Protein AF-A0A2E5QHU8-F1 (afdb_monomer_lite)

pLDDT: mean 79.71, std 12.28, range [51.94, 97.75]

Structure (mmCIF, N/CA/C/O backbone):
data_AF-A0A2E5QHU8-F1
#
_entry.id   AF-A0A2E5QHU8-F1
#
loop_
_atom_site.group_PDB
_atom_site.id
_atom_site.type_symbol
_atom_site.label_atom_id
_atom_site.label_alt_id
_atom_site.label_comp_id
_atom_site.label_asym_id
_atom_site.label_entity_id
_atom_site.label_seq_id
_atom_site.pdbx_PDB_ins_code
_atom_site.Cartn_x
_atom_site.Cartn_y
_atom_site.Cartn_z
_atom_site.occupancy
_atom_site.B_iso_or_equiv
_atom_site.auth_seq_id
_atom_site.auth_comp_id
_atom_site.auth_asym_id
_atom_site.auth_atom_id
_atom_site.pdbx_PDB_model_num
ATOM 1 N N . MET A 1 1 ? 33.225 17.225 -40.268 1.00 52.66 1 MET A N 1
ATOM 2 C CA . MET A 1 1 ? 31.868 17.699 -39.898 1.00 52.66 1 MET A CA 1
ATOM 3 C C . MET A 1 1 ? 30.736 16.755 -40.357 1.00 52.66 1 MET A C 1
ATOM 5 O O . MET A 1 1 ? 29.593 16.997 -40.010 1.00 52.66 1 MET A O 1
ATOM 9 N N . SER A 1 2 ? 31.007 15.641 -41.056 1.00 59.50 2 SER A N 1
ATOM 10 C CA . SER A 1 2 ? 29.988 14.727 -41.624 1.00 59.50 2 SER A CA 1
ATOM 11 C C . SER A 1 2 ? 29.555 13.552 -40.724 1.00 59.50 2 SER A C 1
ATOM 13 O O . SER A 1 2 ? 28.699 12.760 -41.113 1.00 59.50 2 SER A O 1
ATOM 15 N N . ASN A 1 3 ? 30.112 13.422 -39.516 1.00 70.31 3 ASN A N 1
ATOM 16 C CA . ASN A 1 3 ? 29.896 12.236 -38.676 1.00 70.31 3 ASN A CA 1
ATOM 17 C C . ASN A 1 3 ? 28.552 12.242 -37.919 1.00 70.31 3 ASN A C 1
ATOM 19 O O . ASN A 1 3 ? 28.031 11.172 -37.631 1.00 70.31 3 ASN A O 1
ATOM 23 N N . LEU A 1 4 ? 27.951 13.408 -37.645 1.00 77.69 4 LEU A N 1
ATOM 24 C CA . LEU A 1 4 ? 26.669 13.515 -36.922 1.00 77.69 4 LEU A CA 1
ATOM 25 C C . LEU A 1 4 ? 25.473 13.050 -37.759 1.00 77.69 4 LEU A C 1
ATOM 27 O O . LEU A 1 4 ? 24.657 12.261 -37.290 1.00 77.69 4 LEU A O 1
ATOM 31 N N . TRP A 1 5 ? 25.406 13.493 -39.017 1.00 77.38 5 TRP A N 1
ATOM 32 C CA . TRP A 1 5 ? 24.324 13.116 -39.929 1.00 77.38 5 TRP A CA 1
ATOM 33 C C . TRP A 1 5 ? 24.307 11.611 -40.184 1.00 77.38 5 TRP A C 1
ATOM 35 O O . TRP A 1 5 ? 23.252 10.992 -40.134 1.00 77.38 5 TRP A O 1
ATOM 45 N N . LYS A 1 6 ? 25.487 11.005 -40.354 1.00 75.44 6 LYS A N 1
ATOM 46 C CA . LYS A 1 6 ? 25.618 9.558 -40.520 1.00 75.44 6 LYS A CA 1
ATOM 47 C C . LYS A 1 6 ? 25.171 8.799 -39.265 1.00 75.44 6 LYS A C 1
ATOM 49 O O . LYS A 1 6 ? 24.523 7.774 -39.395 1.00 75.44 6 LYS A O 1
ATOM 54 N N . ILE A 1 7 ? 25.451 9.289 -38.057 1.00 69.75 7 ILE A N 1
ATOM 55 C CA . ILE A 1 7 ? 24.996 8.639 -36.813 1.00 69.75 7 ILE A CA 1
ATOM 56 C C . ILE A 1 7 ? 23.468 8.705 -36.657 1.00 69.75 7 ILE A C 1
ATOM 58 O O . ILE A 1 7 ? 22.875 7.731 -36.205 1.00 69.75 7 ILE A O 1
ATOM 62 N N . LEU A 1 8 ? 22.835 9.814 -37.055 1.00 72.75 8 LEU A N 1
ATOM 63 C CA . LEU A 1 8 ? 21.380 9.983 -36.958 1.00 72.75 8 LEU A CA 1
ATOM 64 C C . LEU A 1 8 ? 20.605 9.169 -38.001 1.00 72.75 8 LEU A C 1
ATOM 66 O O . LEU A 1 8 ? 19.499 8.725 -37.714 1.00 72.75 8 LEU A O 1
ATOM 70 N N . THR A 1 9 ? 21.165 8.970 -39.197 1.00 76.81 9 THR A N 1
ATOM 71 C CA . THR A 1 9 ? 20.459 8.294 -40.299 1.00 76.81 9 THR A CA 1
ATOM 72 C C . THR A 1 9 ? 20.900 6.858 -40.552 1.00 76.81 9 THR A C 1
ATOM 74 O O . THR A 1 9 ? 20.237 6.150 -41.308 1.00 76.81 9 THR A O 1
ATOM 77 N N . THR A 1 10 ? 21.995 6.391 -39.944 1.00 67.62 10 THR A N 1
ATOM 78 C CA . THR A 1 10 ? 22.437 5.000 -40.118 1.00 67.62 10 THR A CA 1
ATOM 79 C C . THR A 1 10 ? 21.743 4.091 -39.109 1.00 67.62 10 THR A C 1
ATOM 81 O O . THR A 1 10 ? 21.932 4.202 -37.898 1.00 67.62 10 THR A O 1
ATOM 84 N N . HIS A 1 11 ? 20.974 3.143 -39.635 1.00 61.59 11 HIS A N 1
ATOM 85 C CA . HIS A 1 11 ? 20.275 2.108 -38.886 1.00 61.59 11 HIS A CA 1
ATOM 86 C C . HIS A 1 11 ? 21.258 1.011 -38.446 1.00 61.59 11 HIS A C 1
ATOM 88 O O . HIS A 1 11 ? 21.853 0.330 -39.284 1.00 61.59 11 HIS A O 1
ATOM 94 N N . LYS A 1 12 ? 21.449 0.826 -37.135 1.00 63.41 12 LYS A N 1
ATOM 95 C CA . LYS A 1 12 ? 22.122 -0.364 -36.594 1.00 63.41 12 LYS A CA 1
ATOM 96 C C . LYS A 1 12 ? 21.040 -1.422 -36.364 1.00 63.41 12 LYS A C 1
ATOM 98 O O . LYS A 1 12 ? 19.941 -1.090 -35.945 1.00 63.41 12 LYS A O 1
ATOM 103 N N . GLY A 1 13 ? 21.299 -2.672 -36.744 1.00 59.94 13 GLY A N 1
ATOM 104 C CA . GLY A 1 13 ? 20.299 -3.752 -36.844 1.00 59.94 13 GLY A CA 1
ATOM 105 C C . GLY A 1 13 ? 19.691 -4.253 -35.524 1.00 59.94 13 GLY A C 1
ATOM 106 O O . GLY A 1 13 ? 19.318 -5.415 -35.446 1.00 59.94 13 GLY A O 1
ATOM 107 N N . ASN A 1 14 ? 19.615 -3.414 -34.494 1.00 65.06 14 ASN A N 1
ATOM 108 C CA . ASN A 1 14 ? 19.110 -3.703 -33.153 1.00 65.06 14 ASN A CA 1
ATOM 109 C C . ASN A 1 14 ? 17.777 -2.986 -32.826 1.00 65.06 14 ASN A C 1
ATOM 111 O O . ASN A 1 14 ? 17.377 -2.967 -31.667 1.00 65.06 14 ASN A O 1
ATOM 115 N N . GLY A 1 15 ? 17.071 -2.426 -33.821 1.00 66.94 15 GLY A N 1
ATOM 116 C CA . GLY A 1 15 ? 15.745 -1.797 -33.674 1.00 66.94 15 GLY A CA 1
ATOM 117 C C . GLY A 1 15 ? 15.594 -0.502 -34.488 1.00 66.94 15 GLY A C 1
ATOM 118 O O . GLY A 1 15 ? 16.564 -0.011 -35.053 1.00 66.94 15 GLY A O 1
ATOM 119 N N . TRP A 1 16 ? 14.381 0.073 -34.545 1.00 64.94 16 TRP A N 1
ATOM 120 C CA . TRP A 1 16 ? 14.084 1.293 -35.331 1.00 64.94 16 TRP A CA 1
ATOM 121 C C . TRP A 1 16 ? 14.736 2.574 -34.755 1.00 64.94 16 TRP A C 1
ATOM 123 O O . TRP A 1 16 ? 14.921 3.551 -35.474 1.00 64.94 16 TRP A O 1
ATOM 133 N N . TRP A 1 17 ? 15.145 2.557 -33.478 1.00 73.31 17 TRP A N 1
ATOM 134 C CA . TRP A 1 17 ? 15.855 3.643 -32.787 1.00 73.31 17 TRP A CA 1
ATOM 135 C C . TRP A 1 17 ? 16.978 3.074 -31.905 1.00 73.31 17 TRP A C 1
ATOM 137 O O . TRP A 1 17 ? 16.780 2.071 -31.223 1.00 73.31 17 TRP A O 1
ATOM 147 N N . ASN A 1 18 ? 18.136 3.744 -31.851 1.00 70.50 18 ASN A N 1
ATOM 148 C CA . ASN A 1 18 ? 19.230 3.406 -30.928 1.00 70.50 18 ASN A CA 1
ATOM 149 C C . ASN A 1 18 ? 18.975 4.025 -29.539 1.00 70.50 18 ASN A C 1
ATOM 151 O O . ASN A 1 18 ? 19.610 5.016 -29.176 1.00 70.50 18 ASN A O 1
ATOM 155 N N . LEU A 1 19 ? 18.015 3.486 -28.782 1.00 73.81 19 LEU A N 1
ATOM 156 C CA . LEU A 1 19 ? 17.779 3.918 -27.401 1.00 73.81 19 LEU A CA 1
ATOM 157 C C . LEU A 1 19 ? 18.847 3.336 -26.460 1.00 73.81 19 LEU A C 1
ATOM 159 O O . LEU A 1 19 ? 19.314 2.219 -26.691 1.00 73.81 19 LEU A O 1
ATOM 163 N N . PRO A 1 20 ? 19.238 4.054 -25.391 1.00 70.38 20 PRO A N 1
ATOM 164 C CA . PRO A 1 20 ? 20.042 3.452 -24.337 1.00 70.38 20 PRO A CA 1
ATOM 165 C C . PRO A 1 20 ? 19.274 2.274 -23.726 1.00 70.38 20 PRO A C 1
ATOM 167 O O . PRO A 1 20 ? 18.083 2.398 -23.432 1.00 70.38 20 PRO A O 1
ATOM 170 N N . GLU A 1 21 ? 19.949 1.140 -23.526 1.00 71.69 21 GLU A N 1
ATOM 171 C CA . GLU A 1 21 ? 19.350 0.009 -22.821 1.00 71.69 21 GLU A CA 1
ATOM 172 C C . GLU A 1 21 ? 19.010 0.447 -21.399 1.00 71.69 21 GLU A C 1
ATOM 174 O O . GLU A 1 21 ? 19.873 0.852 -20.616 1.00 71.69 21 GLU A O 1
ATOM 179 N N . THR A 1 22 ? 17.723 0.408 -21.078 1.00 73.38 22 THR A N 1
ATOM 180 C CA . THR A 1 22 ? 17.258 0.662 -19.721 1.00 73.38 22 THR A CA 1
ATOM 181 C C . THR A 1 22 ? 17.036 -0.684 -19.046 1.00 73.38 22 THR A C 1
ATOM 183 O O . THR A 1 22 ? 16.750 -1.674 -19.716 1.00 73.38 22 THR A O 1
ATOM 186 N N . PRO A 1 23 ? 17.084 -0.768 -17.709 1.00 68.06 23 PRO A N 1
ATOM 187 C CA . PRO A 1 23 ? 16.719 -1.999 -17.011 1.00 68.06 23 PRO A CA 1
ATOM 188 C C . PRO A 1 23 ? 15.325 -2.524 -17.400 1.00 68.06 23 PRO A C 1
ATOM 190 O O . PRO A 1 23 ? 15.066 -3.709 -17.240 1.00 68.06 23 PRO A O 1
ATOM 193 N N . GLN A 1 24 ? 14.459 -1.644 -17.918 1.00 65.69 24 GLN A N 1
ATOM 194 C CA . GLN A 1 24 ? 13.101 -1.922 -18.389 1.00 65.69 24 GLN A CA 1
ATOM 195 C C . GLN A 1 24 ? 13.043 -2.547 -19.794 1.00 65.69 24 GLN A C 1
ATOM 197 O O . GLN A 1 24 ? 12.021 -3.118 -20.146 1.00 65.69 24 GLN A O 1
ATOM 202 N N . SER A 1 25 ? 14.105 -2.441 -20.605 1.00 67.19 25 SER A N 1
ATOM 203 C CA . SER A 1 25 ? 14.180 -3.066 -21.936 1.00 67.19 25 SER A CA 1
ATOM 204 C C . SER A 1 25 ? 14.757 -4.482 -21.905 1.00 67.19 25 SER A C 1
ATOM 206 O O . SER A 1 25 ? 14.891 -5.114 -22.950 1.00 67.19 25 SER A O 1
ATOM 208 N N . ASN A 1 26 ? 15.144 -4.974 -20.725 1.00 66.94 26 ASN A N 1
ATOM 209 C CA . ASN A 1 26 ? 15.586 -6.350 -20.562 1.00 66.94 26 ASN A CA 1
ATOM 210 C C . ASN A 1 26 ? 14.376 -7.291 -20.727 1.00 66.94 26 ASN A C 1
ATOM 212 O O . ASN A 1 26 ? 13.245 -6.917 -20.437 1.00 66.94 26 ASN A O 1
ATOM 216 N N . THR A 1 27 ? 14.603 -8.513 -21.195 1.00 65.25 27 THR A N 1
ATOM 217 C CA . THR A 1 27 ? 13.571 -9.558 -21.198 1.00 65.25 27 THR A CA 1
ATOM 218 C C . THR A 1 27 ? 13.280 -10.084 -19.797 1.00 65.25 27 THR A C 1
ATOM 220 O O . THR A 1 27 ? 12.296 -10.785 -19.646 1.00 65.25 27 THR A O 1
ATOM 223 N N . ASN A 1 28 ? 14.111 -9.765 -18.794 1.00 62.62 28 ASN A N 1
ATOM 224 C CA . ASN A 1 28 ? 13.889 -10.090 -17.382 1.00 62.62 28 ASN A CA 1
ATOM 225 C C . ASN A 1 28 ? 14.407 -8.968 -16.438 1.00 62.62 28 ASN A C 1
ATOM 227 O O . ASN A 1 28 ? 15.463 -9.134 -15.805 1.00 62.62 28 ASN A O 1
ATOM 231 N N . PRO A 1 29 ? 13.791 -7.763 -16.404 1.00 65.06 29 PRO A N 1
ATOM 232 C CA . PRO A 1 29 ? 14.088 -6.714 -15.440 1.00 65.06 29 PRO A CA 1
ATOM 233 C C . PRO A 1 29 ? 14.230 -7.200 -13.990 1.00 65.06 29 PRO A C 1
ATOM 235 O O . PRO A 1 29 ? 13.440 -7.939 -13.406 1.00 65.06 29 PRO A O 1
ATOM 238 N N . LYS A 1 30 ? 15.242 -6.668 -13.311 1.00 61.19 30 LYS A N 1
ATOM 239 C CA . LYS A 1 30 ? 15.420 -6.871 -11.873 1.00 61.19 30 LYS A CA 1
ATOM 240 C C . LYS A 1 30 ? 14.309 -6.112 -11.124 1.00 61.19 30 LYS A C 1
ATOM 242 O O . LYS A 1 30 ? 14.374 -4.887 -11.072 1.00 61.19 30 LYS A O 1
ATOM 247 N N . ASN A 1 31 ? 13.349 -6.845 -10.532 1.00 62.97 31 ASN A N 1
ATOM 248 C CA . ASN A 1 31 ? 12.223 -6.419 -9.656 1.00 62.97 31 ASN A CA 1
ATOM 249 C C . ASN A 1 31 ? 10.782 -6.553 -10.208 1.00 62.97 31 ASN A C 1
ATOM 251 O O . ASN A 1 31 ? 9.853 -6.092 -9.551 1.00 62.97 31 ASN A O 1
ATOM 255 N N . GLU A 1 32 ? 10.546 -7.239 -11.323 1.00 64.06 32 GLU A N 1
ATOM 256 C CA . GLU A 1 32 ? 9.175 -7.549 -11.809 1.00 64.06 32 GLU A CA 1
ATOM 257 C C . GLU A 1 32 ? 8.536 -8.778 -11.139 1.00 64.06 32 GLU A C 1
ATOM 259 O O . GLU A 1 32 ? 7.371 -9.101 -11.367 1.00 64.06 32 GLU A O 1
ATOM 264 N N . GLY A 1 33 ? 9.270 -9.431 -10.236 1.00 66.12 33 GLY A N 1
ATOM 265 C CA . GLY A 1 33 ? 8.766 -10.578 -9.497 1.00 66.12 33 GLY A CA 1
ATOM 266 C C . GLY A 1 33 ? 7.520 -10.244 -8.652 1.00 66.12 33 GLY A C 1
ATOM 267 O O . GLY A 1 33 ? 7.438 -9.176 -8.030 1.00 66.12 33 GLY A O 1
ATOM 268 N N . PRO A 1 34 ? 6.574 -11.189 -8.526 1.00 65.81 34 PRO A N 1
ATOM 269 C CA . PRO A 1 34 ? 5.252 -10.964 -7.946 1.00 65.81 34 PRO A CA 1
ATOM 270 C C . PRO A 1 34 ? 5.277 -10.536 -6.480 1.00 65.81 34 PRO A C 1
ATOM 272 O O . PRO A 1 34 ? 4.359 -9.858 -6.030 1.00 65.81 34 PRO A O 1
ATOM 275 N N . ILE A 1 35 ? 6.317 -10.855 -5.691 1.00 71.12 35 ILE A N 1
ATOM 276 C CA . ILE A 1 35 ? 6.362 -10.545 -4.245 1.00 71.12 35 ILE A CA 1
ATOM 277 C C . ILE A 1 35 ? 7.783 -10.175 -3.777 1.00 71.12 35 ILE A C 1
ATOM 279 O O . ILE A 1 35 ? 8.740 -10.872 -4.093 1.00 71.12 35 ILE A O 1
ATOM 283 N N . SER A 1 36 ? 7.914 -9.066 -3.033 1.00 64.19 36 SER A N 1
ATOM 284 C CA . SER A 1 36 ? 9.194 -8.560 -2.489 1.00 64.19 36 SER A CA 1
ATOM 285 C C . SER A 1 36 ? 9.636 -9.333 -1.235 1.00 64.19 36 SER A C 1
ATOM 287 O O . SER A 1 36 ? 10.818 -9.458 -0.924 1.00 64.19 36 SER A O 1
ATOM 289 N N . ILE A 1 37 ? 8.670 -9.909 -0.519 1.00 72.00 37 ILE A N 1
ATOM 290 C CA . ILE A 1 37 ? 8.880 -10.590 0.755 1.00 72.00 37 ILE A CA 1
ATOM 291 C C . ILE A 1 37 ? 9.371 -12.027 0.513 1.00 72.00 37 ILE A C 1
ATOM 293 O O . ILE A 1 37 ? 8.666 -12.836 -0.090 1.00 72.00 37 ILE A O 1
ATOM 297 N N . SER A 1 38 ? 10.557 -12.358 1.036 1.00 73.81 38 SER A N 1
ATOM 298 C CA . SER A 1 38 ? 11.253 -13.637 0.795 1.00 73.81 38 SER A CA 1
ATOM 299 C C . SER A 1 38 ? 10.427 -14.883 1.165 1.00 73.81 38 SER A C 1
ATOM 301 O O . SER A 1 38 ? 10.390 -15.853 0.407 1.00 73.81 38 SER A O 1
ATOM 303 N N . TRP A 1 39 ? 9.686 -14.856 2.281 1.00 74.75 39 TRP A N 1
ATOM 304 C CA . TRP A 1 39 ? 8.870 -16.005 2.703 1.00 74.75 39 TRP A CA 1
ATOM 305 C C . TRP A 1 39 ? 7.636 -16.221 1.811 1.00 74.75 39 TRP A C 1
ATOM 307 O O . TRP A 1 39 ? 7.305 -17.358 1.478 1.00 74.75 39 TRP A O 1
ATOM 317 N N . LEU A 1 40 ? 7.004 -15.138 1.351 1.00 74.00 40 LEU A N 1
ATOM 318 C CA . LEU A 1 40 ? 5.903 -15.184 0.387 1.00 74.00 40 LEU A CA 1
ATOM 319 C C . LEU A 1 40 ? 6.391 -15.624 -0.995 1.00 74.00 40 LEU A C 1
ATOM 321 O O . LEU A 1 40 ? 5.704 -16.389 -1.661 1.00 74.00 40 LEU A O 1
ATOM 325 N N . LYS A 1 41 ? 7.594 -15.205 -1.408 1.00 73.94 41 LYS A N 1
ATOM 326 C CA . LYS A 1 41 ? 8.224 -15.675 -2.650 1.00 73.94 41 LYS A CA 1
ATOM 327 C C . LYS A 1 41 ? 8.423 -17.195 -2.629 1.00 73.94 41 LYS A C 1
ATOM 329 O O . LYS A 1 41 ? 8.154 -17.863 -3.620 1.00 73.94 41 LYS A O 1
ATOM 334 N N . LYS A 1 42 ? 8.817 -17.755 -1.481 1.00 76.56 42 LYS A N 1
ATOM 335 C CA . LYS A 1 42 ? 8.952 -19.208 -1.292 1.00 76.56 42 LYS A CA 1
ATOM 336 C C . LYS A 1 42 ? 7.604 -19.937 -1.383 1.00 76.56 42 LYS A C 1
ATOM 338 O O . LYS A 1 42 ? 7.534 -20.977 -2.027 1.00 76.56 42 LYS A O 1
ATOM 343 N N . LEU A 1 43 ? 6.545 -19.376 -0.793 1.00 75.75 43 LEU A N 1
ATOM 344 C CA . LEU A 1 43 ? 5.175 -19.894 -0.915 1.00 75.75 43 LEU A CA 1
ATOM 345 C C . LEU A 1 43 ? 4.682 -19.838 -2.371 1.00 75.75 43 LEU A C 1
ATOM 347 O O . LEU A 1 43 ? 4.100 -20.794 -2.871 1.00 75.75 43 LEU A O 1
ATOM 351 N N . TRP A 1 44 ? 4.951 -18.731 -3.063 1.00 72.00 44 TRP A N 1
ATOM 352 C CA . TRP A 1 44 ? 4.531 -18.530 -4.444 1.00 72.00 44 TRP A CA 1
ATOM 353 C C . TRP A 1 44 ? 5.223 -19.489 -5.408 1.00 72.00 44 TRP A C 1
ATOM 355 O O . TRP A 1 44 ? 4.556 -20.098 -6.238 1.00 72.00 44 TRP A O 1
ATOM 365 N N . ASN A 1 45 ? 6.531 -19.692 -5.240 1.00 74.19 45 ASN A N 1
ATOM 366 C CA . ASN A 1 45 ? 7.296 -20.668 -6.014 1.00 74.19 45 ASN A CA 1
ATOM 367 C C . ASN A 1 45 ? 6.816 -22.108 -5.771 1.00 74.19 45 ASN A C 1
ATOM 369 O O . ASN A 1 45 ? 6.894 -22.934 -6.673 1.00 74.19 45 ASN A O 1
ATOM 373 N N . LEU A 1 46 ? 6.300 -22.403 -4.572 1.00 75.38 46 LEU A N 1
ATOM 374 C CA . LEU A 1 46 ? 5.712 -23.701 -4.238 1.00 75.38 46 LEU A CA 1
ATOM 375 C C . LEU A 1 46 ? 4.312 -23.886 -4.853 1.00 75.38 46 LEU A C 1
ATOM 377 O O . LEU A 1 46 ? 3.934 -24.991 -5.218 1.00 75.38 46 LEU A O 1
ATOM 381 N N . LEU A 1 47 ? 3.524 -22.818 -4.972 1.00 71.00 47 LEU A N 1
ATOM 382 C CA . LEU A 1 47 ? 2.196 -22.869 -5.595 1.00 71.00 47 LEU A CA 1
ATOM 383 C C . LEU A 1 47 ? 2.271 -22.846 -7.128 1.00 71.00 47 LEU A C 1
ATOM 385 O O . LEU A 1 47 ? 1.476 -23.500 -7.795 1.00 71.00 47 LEU A O 1
ATOM 389 N N . SER A 1 48 ? 3.240 -22.122 -7.687 1.00 67.31 48 SER A N 1
ATOM 390 C CA . SER A 1 48 ? 3.302 -21.767 -9.108 1.00 67.31 48 SER A CA 1
ATOM 391 C C . SER A 1 48 ? 4.544 -22.349 -9.781 1.00 67.31 48 SER A C 1
ATOM 393 O O . SER A 1 48 ? 5.344 -21.600 -10.321 1.00 67.31 48 SER A O 1
ATOM 395 N N . HIS A 1 49 ? 4.713 -23.675 -9.771 1.00 57.94 49 HIS A N 1
ATOM 396 C CA . HIS A 1 49 ? 5.854 -24.421 -10.347 1.00 57.94 49 HIS A CA 1
ATOM 397 C C . HIS A 1 49 ? 6.188 -24.147 -11.850 1.00 57.94 49 HIS A C 1
ATOM 399 O O . HIS A 1 49 ? 6.985 -24.873 -12.440 1.00 57.94 49 HIS A O 1
ATOM 405 N N . GLY A 1 50 ? 5.618 -23.126 -12.499 1.00 54.00 50 GLY A N 1
ATOM 406 C CA . GLY A 1 50 ? 5.986 -22.649 -13.835 1.00 54.00 50 GLY A CA 1
ATOM 407 C C . GLY A 1 50 ? 6.960 -21.467 -13.768 1.00 54.00 50 GLY A C 1
ATOM 408 O O . GLY A 1 50 ? 6.603 -20.396 -13.288 1.00 54.00 50 GLY A O 1
ATOM 409 N N . GLY A 1 51 ? 8.185 -21.659 -14.266 1.00 51.94 51 GLY A N 1
ATOM 410 C CA . GLY A 1 51 ? 9.285 -20.683 -14.263 1.00 51.94 51 GLY A CA 1
ATOM 411 C C . GLY A 1 51 ? 9.125 -19.511 -15.237 1.00 51.94 51 GLY A C 1
ATOM 412 O O . GLY A 1 51 ? 9.978 -19.308 -16.094 1.00 51.94 51 GLY A O 1
ATOM 413 N N . VAL A 1 52 ? 8.041 -18.747 -15.118 1.00 53.97 52 VAL A N 1
ATOM 414 C CA . VAL A 1 52 ? 7.862 -17.467 -15.816 1.00 53.97 52 VAL A CA 1
ATOM 415 C C . VAL A 1 52 ? 7.896 -16.337 -14.791 1.00 53.97 52 VAL A C 1
ATOM 417 O O . VAL A 1 52 ? 6.980 -16.180 -13.989 1.00 53.97 52 VAL A O 1
ATOM 420 N N . ASP A 1 53 ? 8.985 -15.567 -14.821 1.00 55.78 53 ASP A N 1
ATOM 421 C CA . ASP A 1 53 ? 9.298 -14.472 -13.890 1.00 55.78 53 ASP A CA 1
ATOM 422 C C . ASP A 1 53 ? 8.481 -13.183 -14.140 1.00 55.78 53 ASP A C 1
ATOM 424 O O . ASP A 1 53 ? 8.632 -12.202 -13.410 1.00 55.78 53 ASP A O 1
ATOM 428 N N . HIS A 1 54 ? 7.556 -13.190 -15.108 1.00 56.78 54 HIS A N 1
ATOM 429 C CA . HIS A 1 54 ? 6.681 -12.053 -15.401 1.00 56.78 54 HIS A CA 1
ATOM 430 C C . HIS A 1 54 ? 5.344 -12.154 -14.666 1.00 56.78 54 HIS A C 1
ATOM 432 O O . HIS A 1 54 ? 4.688 -13.200 -14.667 1.00 56.78 54 HIS A O 1
ATOM 438 N N . ALA A 1 55 ? 4.892 -11.035 -14.093 1.00 59.06 55 ALA A N 1
ATOM 439 C CA . ALA A 1 55 ? 3.547 -10.883 -13.546 1.00 59.06 55 ALA A CA 1
ATOM 440 C C . ALA A 1 55 ? 2.496 -10.956 -14.674 1.00 59.06 55 ALA A C 1
ATOM 442 O O . ALA A 1 55 ? 2.010 -9.946 -15.174 1.00 59.06 55 ALA A O 1
ATOM 443 N N . GLY A 1 56 ? 2.166 -12.171 -15.115 1.00 67.12 56 GLY A N 1
ATOM 444 C CA . GLY A 1 56 ? 1.136 -12.406 -16.121 1.00 67.12 56 GLY A CA 1
ATOM 445 C C . GLY A 1 56 ? -0.275 -12.101 -15.594 1.00 67.12 56 GLY A C 1
ATOM 446 O O . GLY A 1 56 ? -0.479 -12.006 -14.380 1.00 67.12 56 GLY A O 1
ATOM 447 N N . PRO A 1 57 ? -1.287 -12.021 -16.478 1.00 74.06 57 PRO A N 1
ATOM 448 C CA . PRO A 1 57 ? -2.682 -11.756 -16.104 1.00 74.06 57 PRO A CA 1
ATOM 449 C C . PRO A 1 57 ? -3.199 -12.663 -14.977 1.00 74.06 57 PRO A C 1
ATOM 451 O O . PRO A 1 57 ? -3.900 -12.209 -14.076 1.00 74.06 57 PRO A O 1
ATOM 454 N N . THR A 1 58 ? -2.764 -13.926 -14.973 1.00 74.88 58 THR A N 1
ATOM 455 C CA . THR A 1 58 ? -3.088 -14.928 -13.952 1.00 74.88 58 THR A CA 1
ATOM 456 C C . THR A 1 58 ? -2.704 -14.488 -12.537 1.00 74.88 58 THR A C 1
ATOM 458 O O . THR A 1 58 ? -3.446 -14.747 -11.592 1.00 74.88 58 THR A O 1
ATOM 461 N N . PHE A 1 59 ? -1.576 -13.788 -12.368 1.00 78.81 59 PHE A N 1
ATOM 462 C CA . PHE A 1 59 ? -1.145 -13.289 -11.062 1.00 78.81 59 PHE A CA 1
ATOM 463 C C . PHE A 1 59 ? -2.129 -12.251 -10.512 1.00 78.81 59 PHE A C 1
ATOM 465 O O . PHE A 1 59 ? -2.588 -12.367 -9.375 1.00 78.81 59 PHE A O 1
ATOM 472 N N . TYR A 1 60 ? -2.512 -11.277 -11.339 1.00 82.44 60 TYR A N 1
ATOM 473 C CA . TYR A 1 60 ? -3.461 -10.232 -10.957 1.00 82.44 60 TYR A CA 1
ATOM 474 C C . TYR A 1 60 ? -4.841 -10.798 -10.623 1.00 82.44 60 TYR A C 1
ATOM 476 O O . TYR A 1 60 ? -5.478 -10.335 -9.678 1.00 82.44 60 TYR A O 1
ATOM 484 N N . THR A 1 61 ? -5.290 -11.835 -11.335 1.00 85.50 61 THR A N 1
ATOM 485 C CA . THR A 1 61 ? -6.547 -12.524 -11.016 1.00 85.50 61 THR A CA 1
ATOM 486 C C . THR A 1 61 ? -6.496 -13.189 -9.641 1.00 85.50 61 THR A C 1
ATOM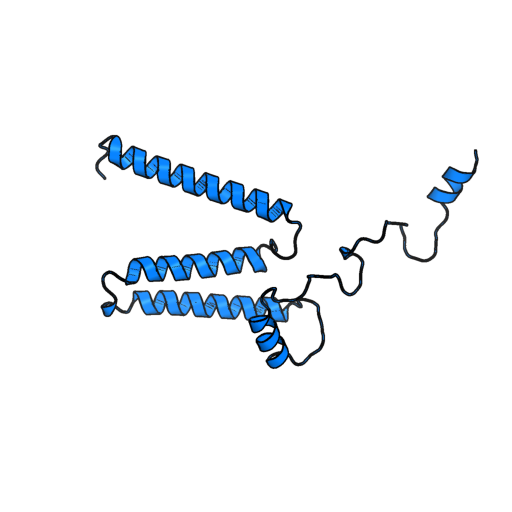 488 O O . THR A 1 61 ? -7.449 -13.074 -8.873 1.00 85.50 61 THR A O 1
ATOM 491 N N . ILE A 1 62 ? -5.382 -13.830 -9.281 1.00 85.12 62 ILE A N 1
ATOM 492 C CA . ILE A 1 62 ? -5.228 -14.464 -7.962 1.00 85.12 62 ILE A CA 1
ATOM 493 C C . ILE A 1 62 ? -5.223 -13.409 -6.851 1.00 85.12 62 ILE A C 1
ATOM 495 O O . ILE A 1 62 ? -5.889 -13.587 -5.829 1.00 85.12 62 ILE A O 1
ATOM 499 N N . VAL A 1 63 ? -4.539 -12.282 -7.067 1.00 87.94 63 VAL A N 1
ATOM 500 C CA . VAL A 1 63 ? -4.567 -11.146 -6.135 1.00 87.94 63 VAL A CA 1
ATOM 501 C C . VAL A 1 63 ? -5.995 -10.599 -6.000 1.00 87.94 63 VAL A C 1
ATOM 503 O O . VAL A 1 63 ? -6.459 -10.415 -4.879 1.00 87.94 63 VAL A O 1
ATOM 506 N N . ALA A 1 64 ? -6.736 -10.422 -7.101 1.00 88.06 64 ALA A N 1
ATOM 507 C CA . ALA A 1 64 ? -8.132 -9.968 -7.066 1.00 88.06 64 ALA A CA 1
ATOM 508 C C . ALA A 1 64 ? -9.019 -10.896 -6.223 1.00 88.06 64 ALA A C 1
ATOM 510 O O . ALA A 1 64 ? -9.769 -10.426 -5.368 1.00 88.06 64 ALA A O 1
ATOM 511 N N . VAL A 1 65 ? -8.904 -12.211 -6.429 1.00 92.06 65 VAL A N 1
ATOM 512 C CA . VAL A 1 65 ? -9.666 -13.216 -5.675 1.00 92.06 65 VAL A CA 1
ATOM 513 C C . VAL A 1 65 ? -9.303 -13.180 -4.192 1.00 92.06 65 VAL A C 1
ATOM 515 O O . VAL A 1 65 ? -10.195 -13.205 -3.348 1.00 92.06 65 VAL A O 1
ATOM 518 N N . PHE A 1 66 ? -8.018 -13.057 -3.854 1.00 90.38 66 PHE A N 1
ATOM 519 C CA . PHE A 1 66 ? -7.589 -12.914 -2.464 1.00 90.38 66 PHE A CA 1
ATOM 520 C C . PHE A 1 66 ? -8.214 -11.679 -1.802 1.00 90.38 66 PHE A C 1
ATOM 522 O O . PHE A 1 66 ? -8.785 -11.788 -0.717 1.00 90.38 66 PHE A O 1
ATOM 529 N N . LEU A 1 67 ? -8.173 -10.518 -2.466 1.00 91.56 67 LEU A N 1
ATOM 530 C CA . LEU A 1 67 ? -8.807 -9.305 -1.946 1.00 91.56 67 LEU A CA 1
ATOM 531 C C . LEU A 1 67 ? -10.329 -9.463 -1.815 1.00 91.56 67 LEU A C 1
ATOM 533 O O . LEU A 1 67 ? -10.897 -9.013 -0.822 1.00 91.56 67 LEU A O 1
ATOM 537 N N . ALA A 1 68 ? -10.984 -10.139 -2.760 1.00 92.62 68 ALA A N 1
ATOM 538 C CA . ALA A 1 68 ? -12.414 -10.424 -2.680 1.00 92.62 68 ALA A CA 1
ATOM 539 C C . ALA A 1 68 ? -12.754 -11.296 -1.457 1.00 92.62 68 ALA A C 1
ATOM 541 O O . ALA A 1 68 ? -13.699 -10.995 -0.726 1.00 92.62 68 ALA A O 1
ATOM 542 N N . ILE A 1 69 ? -11.950 -12.324 -1.169 1.00 94.25 69 ILE A N 1
ATOM 543 C CA . ILE A 1 69 ? -12.112 -13.156 0.034 1.00 94.25 69 ILE A CA 1
ATOM 544 C C . ILE A 1 69 ? -11.952 -12.311 1.302 1.00 94.25 69 ILE A C 1
ATOM 546 O O . ILE A 1 69 ? -12.761 -12.440 2.220 1.00 94.25 69 ILE A O 1
ATOM 550 N N . VAL A 1 70 ? -10.964 -11.408 1.348 1.00 92.44 70 VAL A N 1
ATOM 551 C CA . VAL A 1 70 ? -10.788 -10.477 2.478 1.00 92.44 70 VAL A CA 1
ATOM 552 C C . VAL A 1 70 ? -12.033 -9.608 2.671 1.00 92.44 70 VAL A C 1
ATOM 554 O O . VAL A 1 70 ? -12.496 -9.462 3.799 1.00 92.44 70 VAL A O 1
ATOM 557 N N . THR A 1 71 ? -12.627 -9.086 1.593 1.00 92.88 71 THR A N 1
ATOM 558 C CA . THR A 1 71 ? -13.866 -8.295 1.700 1.00 92.88 71 THR A CA 1
ATOM 559 C C . THR A 1 71 ? -15.070 -9.126 2.141 1.00 92.88 71 THR A C 1
ATOM 561 O O . THR A 1 71 ? -15.890 -8.648 2.920 1.00 92.88 71 THR A O 1
ATOM 564 N N . LEU A 1 72 ? -15.172 -10.385 1.709 1.00 93.75 72 LEU A N 1
ATOM 565 C CA . LEU A 1 72 ? -16.242 -11.282 2.143 1.00 93.75 72 LEU A CA 1
ATOM 566 C C . LEU A 1 72 ? -16.105 -11.618 3.634 1.00 93.75 72 LEU A C 1
ATOM 568 O O . LEU A 1 72 ? -17.099 -11.613 4.357 1.00 93.75 72 LEU A O 1
ATOM 572 N N . LEU A 1 73 ? -14.874 -11.831 4.109 1.00 91.62 73 LEU A N 1
ATOM 573 C CA . LEU A 1 73 ? -14.574 -11.982 5.533 1.00 91.62 73 LEU A CA 1
ATOM 574 C C . LEU A 1 73 ? -14.917 -10.721 6.330 1.00 91.62 73 LEU A C 1
ATOM 576 O O . LEU A 1 73 ? -15.500 -10.839 7.401 1.00 91.62 73 LEU A O 1
ATOM 580 N N . GLU A 1 74 ? -14.599 -9.530 5.819 1.00 90.12 74 GLU A N 1
ATOM 581 C CA . GLU A 1 74 ? -14.950 -8.251 6.454 1.00 90.12 74 GLU A CA 1
ATOM 582 C C . GLU A 1 74 ? -16.467 -8.132 6.661 1.00 90.12 74 GLU A C 1
ATOM 584 O O . GLU A 1 74 ? -16.924 -7.849 7.771 1.00 90.12 74 GLU A O 1
ATOM 589 N N . LEU A 1 75 ? -17.251 -8.435 5.620 1.00 90.50 75 LEU A N 1
ATOM 590 C CA . LEU A 1 75 ? -18.713 -8.452 5.701 1.00 90.50 75 LEU A CA 1
ATOM 591 C C . LEU A 1 75 ? -19.218 -9.517 6.675 1.00 90.50 75 LEU A C 1
ATOM 593 O O . LEU A 1 75 ? -20.112 -9.244 7.472 1.00 90.50 75 LEU A O 1
ATOM 597 N N . TRP A 1 76 ? -18.641 -10.719 6.650 1.00 89.62 76 TRP A N 1
ATOM 598 C CA . TRP A 1 76 ? -19.027 -11.789 7.564 1.00 89.62 76 TRP A CA 1
ATOM 599 C C . TRP A 1 76 ? -18.765 -11.402 9.023 1.00 89.62 76 TRP A C 1
ATOM 601 O O . TRP A 1 76 ? -19.656 -11.519 9.860 1.00 89.62 76 TRP A O 1
ATOM 611 N N . ILE A 1 77 ? -17.592 -10.843 9.323 1.00 87.88 77 ILE A N 1
ATOM 612 C CA . ILE A 1 77 ? -17.228 -10.367 10.662 1.00 87.88 77 ILE A CA 1
ATOM 613 C C . ILE A 1 77 ? -18.176 -9.265 11.141 1.00 87.88 77 ILE A C 1
ATOM 615 O O . ILE A 1 77 ? -18.568 -9.266 12.306 1.00 87.88 77 ILE A O 1
ATOM 619 N N . TYR A 1 78 ? -18.596 -8.364 10.252 1.00 85.31 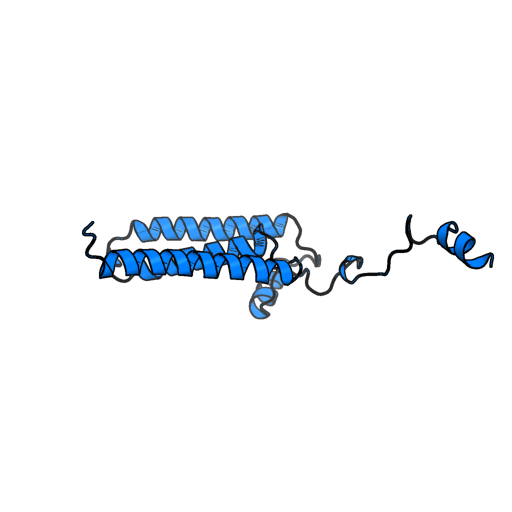78 TYR A N 1
ATOM 620 C CA . TYR A 1 78 ? -19.581 -7.335 10.583 1.00 85.31 78 TYR A CA 1
ATOM 621 C C . TYR A 1 78 ? -20.926 -7.925 11.049 1.00 85.31 78 TYR A C 1
ATOM 623 O O . 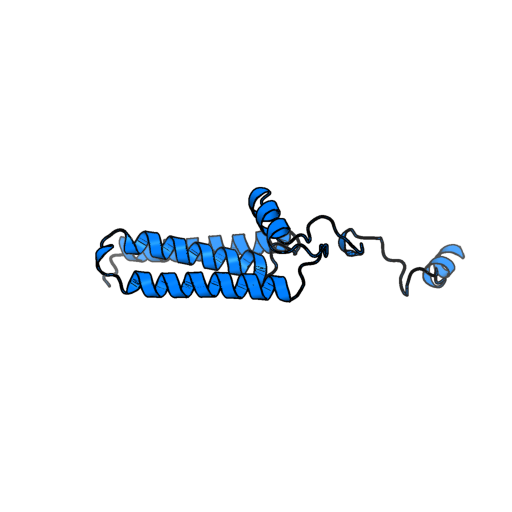TYR A 1 78 ? -21.587 -7.344 11.908 1.00 85.31 78 TYR A O 1
ATOM 631 N N . THR A 1 79 ? -21.322 -9.102 10.550 1.00 85.19 79 THR A N 1
ATOM 632 C CA . THR A 1 79 ? -22.554 -9.776 11.011 1.00 85.19 79 THR A CA 1
ATOM 633 C C . THR A 1 79 ? -22.421 -10.414 12.398 1.00 85.19 79 THR A C 1
ATOM 635 O O . THR A 1 79 ? -23.421 -10.652 13.079 1.00 85.19 79 THR A O 1
ATOM 638 N N . VAL A 1 80 ? -21.193 -10.674 12.853 1.00 84.94 80 VAL A N 1
ATOM 639 C CA . VAL A 1 80 ? -20.910 -11.362 14.113 1.00 84.94 80 VAL A CA 1
ATOM 640 C C . VAL A 1 80 ? -20.891 -10.352 15.265 1.00 84.94 80 VAL A C 1
ATOM 642 O O . VAL A 1 80 ? -19.906 -9.667 15.531 1.00 84.94 80 VAL A O 1
ATOM 645 N N . LYS A 1 81 ? -22.004 -10.275 16.002 1.00 75.44 81 LYS A N 1
ATOM 646 C CA . LYS A 1 81 ? -22.222 -9.287 17.078 1.00 75.44 81 LYS A CA 1
ATOM 647 C C . LYS A 1 81 ? -21.374 -9.511 18.344 1.00 75.44 81 LYS A C 1
ATOM 649 O O . LYS A 1 81 ? -21.334 -8.650 19.218 1.00 75.44 81 LYS A O 1
ATOM 654 N N . THR A 1 82 ? -20.691 -10.649 18.456 1.00 76.44 82 THR A N 1
ATOM 655 C CA . THR A 1 82 ? -19.895 -11.050 19.632 1.00 76.44 82 THR A CA 1
ATOM 656 C C . THR A 1 82 ? -18.572 -10.299 19.790 1.00 76.44 82 THR A C 1
ATOM 658 O O . THR A 1 82 ? -17.968 -10.368 20.855 1.00 76.44 82 THR A O 1
ATOM 661 N N . LEU A 1 83 ? -18.121 -9.556 18.774 1.00 72.69 83 LEU A N 1
ATOM 662 C CA . LEU A 1 83 ? -16.818 -8.874 18.779 1.00 72.69 83 LEU A CA 1
ATOM 663 C C . LEU A 1 83 ? -16.820 -7.490 19.457 1.00 72.69 83 LEU A C 1
ATOM 665 O O . LEU A 1 83 ? -15.747 -6.936 19.697 1.00 72.69 83 LEU A O 1
ATOM 669 N N . GLY A 1 84 ? -17.988 -6.950 19.828 1.00 80.50 84 GLY A N 1
ATOM 670 C CA . GLY A 1 84 ? -18.117 -5.761 20.684 1.00 80.50 84 GLY A CA 1
ATOM 671 C C . GLY A 1 84 ? -17.181 -4.603 20.303 1.00 80.50 84 GLY A C 1
ATOM 672 O O . GLY A 1 84 ? -17.240 -4.088 19.191 1.00 80.50 84 GLY A O 1
ATOM 673 N N . ALA A 1 85 ? -16.298 -4.203 21.224 1.00 81.94 85 ALA A N 1
ATOM 674 C CA . ALA A 1 85 ? -15.355 -3.093 21.035 1.00 81.94 85 ALA A CA 1
ATOM 675 C C . ALA A 1 85 ? -14.178 -3.401 20.083 1.00 81.94 85 ALA A C 1
ATOM 677 O O . ALA A 1 85 ? -13.567 -2.479 19.547 1.00 81.94 85 ALA A O 1
ATOM 678 N N . TRP A 1 86 ? -13.861 -4.680 19.850 1.00 85.44 86 TRP A N 1
ATOM 679 C CA . TRP A 1 86 ? -12.774 -5.098 18.953 1.00 85.44 86 TRP A CA 1
ATOM 680 C C . TRP A 1 86 ? -13.159 -5.051 17.472 1.00 85.44 86 TRP A C 1
ATOM 682 O O . TRP A 1 86 ? -12.284 -5.091 16.609 1.00 85.44 86 TRP A O 1
ATOM 692 N N . LEU A 1 87 ? -14.450 -4.922 17.167 1.00 86.69 87 LEU A N 1
ATOM 693 C CA . LEU A 1 87 ? -14.963 -4.887 15.799 1.00 86.69 87 LEU A CA 1
ATOM 694 C C . LEU A 1 87 ? -14.400 -3.692 15.012 1.00 86.69 87 LEU A C 1
ATOM 696 O O . LEU A 1 87 ? -13.872 -3.865 13.917 1.00 86.69 87 LEU A O 1
ATOM 700 N N . ASN A 1 88 ? -14.432 -2.492 15.597 1.00 88.81 88 ASN A N 1
ATOM 701 C CA . ASN A 1 88 ? -13.958 -1.262 14.956 1.00 88.81 88 ASN A CA 1
ATOM 702 C C . ASN A 1 88 ? -12.472 -1.304 14.546 1.00 88.81 88 ASN A C 1
ATOM 704 O O . ASN A 1 88 ? -12.186 -1.061 13.370 1.00 88.81 88 ASN A O 1
ATOM 708 N N . PRO A 1 89 ? -11.511 -1.608 15.445 1.00 89.56 89 PRO A N 1
ATOM 709 C CA . PRO A 1 89 ? -10.101 -1.652 15.061 1.00 89.56 89 PRO A CA 1
ATOM 710 C C . PRO A 1 89 ? -9.805 -2.777 14.062 1.00 89.56 89 PRO A C 1
ATOM 712 O O . PRO A 1 89 ? -8.982 -2.593 13.166 1.00 89.56 89 PRO A O 1
ATOM 715 N N . LEU A 1 90 ? -10.496 -3.917 14.167 1.00 90.31 90 LEU A N 1
ATOM 716 C CA . LEU A 1 90 ? -10.313 -5.036 13.245 1.00 90.31 90 LEU A CA 1
ATOM 717 C C . LEU A 1 90 ? -10.787 -4.691 11.826 1.00 90.31 90 LEU A C 1
ATOM 719 O O . LEU A 1 90 ? -10.069 -4.946 10.859 1.00 90.31 90 LEU A O 1
ATOM 723 N N . LEU A 1 91 ? -11.962 -4.068 11.697 1.00 89.88 91 LEU A N 1
ATOM 724 C CA . LEU A 1 91 ? -12.479 -3.599 10.409 1.00 89.88 91 LEU A CA 1
ATOM 725 C C . LEU A 1 91 ? -11.560 -2.546 9.790 1.00 89.88 91 LEU A C 1
ATOM 727 O O . LEU A 1 91 ? -11.281 -2.598 8.593 1.00 89.88 91 LEU A O 1
ATOM 731 N N . PHE A 1 92 ? -11.035 -1.624 10.601 1.00 91.94 92 PHE A N 1
ATOM 732 C CA . PHE A 1 92 ? -10.084 -0.624 10.125 1.00 91.94 92 PHE A CA 1
ATOM 733 C C . PHE A 1 92 ? -8.802 -1.275 9.588 1.00 91.94 92 PHE A C 1
ATOM 735 O O . PHE A 1 92 ? -8.320 -0.906 8.518 1.00 91.94 92 PHE A O 1
ATOM 742 N N . LEU A 1 93 ? -8.285 -2.291 10.285 1.00 92.69 93 LEU A N 1
ATOM 743 C CA . LEU A 1 93 ? -7.094 -3.032 9.873 1.00 92.69 93 LEU A CA 1
ATOM 744 C C . LEU A 1 93 ? -7.318 -3.836 8.581 1.00 92.69 93 LEU A C 1
ATOM 746 O O . LEU A 1 93 ? -6.495 -3.765 7.669 1.00 92.69 93 LEU A O 1
ATOM 750 N N . LEU A 1 94 ? -8.438 -4.557 8.467 1.00 91.69 94 LEU A N 1
ATOM 751 C CA . LEU A 1 94 ? -8.808 -5.281 7.242 1.00 91.69 94 LEU A CA 1
ATOM 752 C C . LEU A 1 94 ? -8.988 -4.323 6.056 1.00 91.69 94 LEU A C 1
ATOM 754 O O . LEU A 1 94 ? -8.515 -4.599 4.950 1.00 91.69 94 LEU A O 1
ATOM 758 N N . SER A 1 95 ? -9.595 -3.160 6.304 1.00 92.06 95 SER A N 1
ATOM 759 C CA . SER A 1 95 ? -9.786 -2.123 5.294 1.00 92.06 95 SER A CA 1
ATOM 760 C C . SER A 1 95 ? -8.464 -1.477 4.848 1.00 92.06 95 SER A C 1
ATOM 762 O O . SER A 1 95 ? -8.239 -1.243 3.658 1.00 92.06 95 SER A O 1
ATOM 764 N N . ALA A 1 96 ? -7.534 -1.252 5.777 1.00 93.62 96 ALA A N 1
ATOM 765 C CA . ALA A 1 96 ? -6.192 -0.783 5.445 1.00 93.62 96 ALA A CA 1
ATOM 766 C C . ALA A 1 96 ? -5.421 -1.823 4.615 1.00 93.62 96 ALA A C 1
ATOM 768 O O . ALA A 1 96 ? -4.763 -1.469 3.637 1.00 93.62 96 ALA A O 1
ATOM 769 N N . LEU A 1 97 ? -5.541 -3.112 4.952 1.00 92.75 97 LEU A N 1
ATOM 770 C CA . LEU A 1 97 ? -4.881 -4.195 4.222 1.00 92.75 97 LEU A CA 1
ATOM 771 C C . LEU A 1 97 ? -5.367 -4.275 2.772 1.00 92.75 97 LEU A C 1
ATOM 773 O O . LEU A 1 97 ? -4.537 -4.302 1.859 1.00 92.75 97 LEU A O 1
ATOM 777 N N . LYS A 1 98 ? -6.688 -4.263 2.536 1.00 91.56 98 LYS A N 1
ATOM 778 C CA . LYS A 1 98 ? -7.228 -4.263 1.164 1.00 91.56 98 LYS A CA 1
ATOM 779 C C . LYS A 1 98 ? -6.779 -3.020 0.398 1.00 91.56 98 LYS A C 1
ATOM 781 O O . LYS A 1 98 ? -6.377 -3.145 -0.754 1.00 91.56 98 LYS A O 1
ATOM 786 N N . PHE A 1 99 ? -6.765 -1.849 1.039 1.00 93.38 99 PHE A N 1
ATOM 787 C CA . PHE A 1 99 ? -6.314 -0.609 0.411 1.00 93.38 99 PHE A CA 1
ATOM 788 C C . PHE A 1 99 ? -4.853 -0.706 -0.042 1.00 93.38 99 PHE A C 1
ATOM 790 O O . PHE A 1 99 ? -4.557 -0.447 -1.206 1.00 93.38 99 PHE A O 1
ATOM 797 N N . ILE A 1 100 ? -3.952 -1.163 0.833 1.00 91.88 100 ILE A N 1
ATOM 798 C CA . ILE A 1 100 ? -2.534 -1.355 0.494 1.00 91.88 100 ILE A CA 1
ATOM 799 C C . ILE A 1 100 ? -2.382 -2.377 -0.638 1.00 91.88 100 ILE A C 1
ATOM 801 O O . ILE A 1 100 ? -1.593 -2.156 -1.554 1.00 91.88 100 ILE A O 1
ATOM 805 N N . GLY A 1 101 ? -3.156 -3.467 -0.612 1.00 89.00 101 GLY A N 1
ATOM 806 C CA . GLY A 1 101 ? -3.171 -4.462 -1.685 1.00 89.00 101 GLY A CA 1
ATOM 807 C C . GLY A 1 101 ? -3.575 -3.864 -3.036 1.00 89.00 101 GLY A C 1
ATOM 808 O O . GLY A 1 101 ? -2.882 -4.074 -4.032 1.00 89.00 101 GLY A O 1
ATOM 809 N N . VAL A 1 102 ? -4.647 -3.068 -3.073 1.00 91.44 102 VAL A N 1
ATOM 810 C CA . VAL A 1 102 ? -5.106 -2.399 -4.301 1.00 91.44 102 VAL A CA 1
ATOM 811 C C . VAL A 1 102 ? -4.072 -1.405 -4.811 1.00 91.44 102 VAL A C 1
ATOM 813 O O . VAL A 1 102 ? -3.724 -1.433 -5.989 1.00 91.44 102 VAL A O 1
ATOM 816 N N . VAL A 1 103 ? -3.542 -0.558 -3.932 1.00 90.81 103 VAL A N 1
ATOM 817 C CA . VAL A 1 103 ? -2.568 0.471 -4.305 1.00 90.81 103 VAL A CA 1
ATOM 818 C C . VAL A 1 103 ? -1.263 -0.156 -4.803 1.00 90.81 103 VAL A C 1
ATOM 820 O O . VAL A 1 103 ? -0.727 0.253 -5.829 1.00 90.81 103 VAL A O 1
ATOM 823 N N . ALA A 1 104 ? -0.752 -1.180 -4.120 1.00 86.88 104 ALA A N 1
ATOM 824 C CA . ALA A 1 104 ? 0.505 -1.810 -4.505 1.00 86.88 104 ALA A CA 1
ATOM 825 C C . ALA A 1 104 ? 0.400 -2.568 -5.838 1.00 86.88 104 ALA A C 1
ATOM 827 O O . ALA A 1 104 ? 1.324 -2.486 -6.647 1.00 86.88 104 ALA A O 1
ATOM 828 N N . PHE A 1 105 ? -0.692 -3.310 -6.063 1.00 84.75 105 PHE A N 1
ATOM 829 C CA . PHE A 1 105 ? -0.814 -4.219 -7.207 1.00 84.75 105 PHE A CA 1
ATOM 830 C C . PHE A 1 105 ? -1.681 -3.671 -8.344 1.00 84.75 105 PHE A C 1
ATOM 832 O O . PHE A 1 105 ? -1.231 -3.671 -9.482 1.00 84.75 105 PHE A O 1
ATOM 839 N N . PHE A 1 106 ? -2.890 -3.174 -8.070 1.00 84.56 106 PHE A N 1
ATOM 840 C CA . PHE A 1 106 ? -3.810 -2.707 -9.119 1.00 84.56 106 PHE A CA 1
ATOM 841 C C . PHE A 1 106 ? -3.531 -1.273 -9.580 1.00 84.56 106 PHE A C 1
ATOM 843 O O . PHE A 1 106 ? -3.726 -0.969 -10.754 1.00 84.56 106 PHE A O 1
ATOM 850 N N . MET A 1 107 ? -3.012 -0.405 -8.707 1.00 88.62 107 MET A N 1
ATOM 851 C CA . MET A 1 107 ? -2.515 0.922 -9.112 1.00 88.62 107 MET A CA 1
ATOM 852 C C . MET A 1 107 ? -1.058 0.904 -9.587 1.00 88.62 107 MET A C 1
ATOM 854 O O . MET A 1 107 ? -0.506 1.960 -9.865 1.00 88.62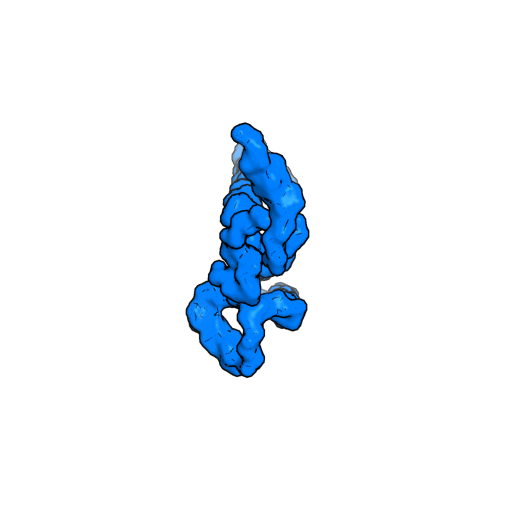 107 MET A O 1
ATOM 858 N N . HIS A 1 108 ? -0.436 -0.276 -9.678 1.00 79.25 108 HIS A N 1
ATOM 859 C CA . HIS A 1 108 ? 0.909 -0.483 -10.225 1.00 79.25 108 HIS A CA 1
ATOM 860 C C . HIS A 1 108 ? 2.056 0.277 -9.530 1.00 79.25 108 HIS A C 1
ATOM 862 O O . HIS A 1 108 ? 3.201 0.119 -9.940 1.00 79.25 108 HIS A O 1
ATOM 868 N N . LEU A 1 109 ? 1.821 0.965 -8.400 1.00 84.19 109 LEU A N 1
ATOM 869 C CA . LEU A 1 109 ? 2.849 1.710 -7.646 1.00 84.19 109 LEU A CA 1
ATOM 870 C C . LEU A 1 109 ? 4.098 0.888 -7.313 1.00 84.19 109 LEU A C 1
ATOM 872 O O . LEU A 1 109 ? 5.184 1.433 -7.118 1.00 84.19 109 LEU A O 1
ATOM 876 N N . ARG A 1 110 ? 3.936 -0.428 -7.181 1.00 78.56 110 ARG A N 1
ATOM 877 C CA . ARG A 1 110 ? 5.041 -1.338 -6.917 1.00 78.56 110 ARG A CA 1
ATOM 878 C C . ARG A 1 110 ? 5.940 -1.578 -8.133 1.00 78.56 110 ARG A C 1
ATOM 880 O O . ARG A 1 110 ? 7.137 -1.789 -7.947 1.00 78.56 110 ARG A O 1
ATOM 887 N N . PHE A 1 111 ? 5.354 -1.629 -9.323 1.00 78.19 111 PHE A N 1
ATOM 888 C CA . PHE A 1 111 ? 6.056 -1.890 -10.580 1.00 78.19 111 PHE A CA 1
ATOM 889 C C . PHE A 1 111 ? 6.533 -0.590 -11.241 1.00 78.19 111 PHE A C 1
ATOM 891 O O . PHE A 1 111 ? 7.499 -0.605 -11.998 1.00 78.19 111 PHE A O 1
ATOM 898 N N . ASP A 1 112 ? 5.901 0.530 -10.898 1.00 82.69 112 ASP A N 1
ATOM 899 C CA . ASP A 1 112 ? 6.240 1.861 -11.381 1.00 82.69 112 ASP A CA 1
ATOM 900 C C . ASP A 1 112 ? 7.424 2.515 -10.648 1.00 82.69 112 ASP A C 1
ATOM 902 O O . ASP A 1 112 ? 7.955 2.047 -9.635 1.00 82.69 112 ASP A O 1
ATOM 906 N N . HIS A 1 113 ? 7.854 3.665 -11.173 1.00 84.44 113 HIS A N 1
ATOM 907 C CA . HIS A 1 113 ? 8.920 4.456 -10.573 1.00 84.44 113 HIS A CA 1
ATOM 908 C C . HIS A 1 113 ? 8.536 4.987 -9.179 1.00 84.44 113 HIS A C 1
ATOM 910 O O . HIS A 1 113 ? 7.426 5.471 -8.956 1.00 84.44 113 HIS A O 1
ATOM 916 N N . LYS A 1 114 ? 9.509 5.040 -8.255 1.00 84.56 114 LYS A N 1
ATOM 917 C CA . LYS A 1 114 ? 9.332 5.503 -6.859 1.00 84.56 114 LYS A CA 1
ATOM 918 C C . LYS A 1 114 ? 8.684 6.888 -6.720 1.00 84.56 114 LYS A C 1
ATOM 920 O O . LYS A 1 114 ? 8.101 7.180 -5.681 1.00 84.56 114 LYS A O 1
ATOM 925 N N . TYR A 1 115 ? 8.780 7.735 -7.747 1.00 90.44 115 TYR A N 1
ATOM 926 C CA . TYR A 1 115 ? 8.152 9.060 -7.756 1.00 90.44 115 TYR A CA 1
ATOM 927 C C . TYR A 1 115 ? 6.627 8.970 -7.668 1.00 90.44 115 TYR A C 1
ATOM 929 O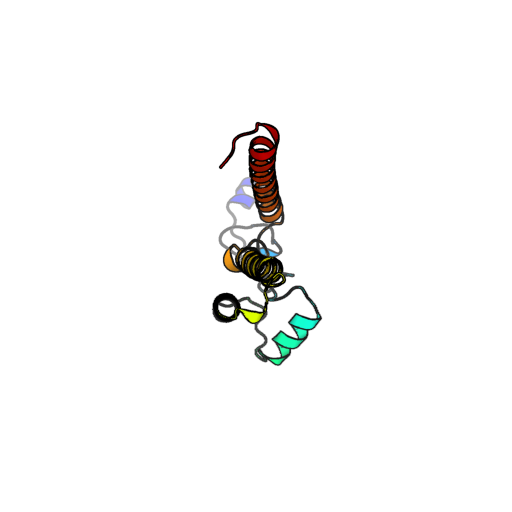 O . TYR A 1 115 ? 6.031 9.750 -6.931 1.00 90.44 115 TYR A O 1
ATOM 937 N N . PHE A 1 116 ? 6.005 7.990 -8.330 1.00 88.69 116 PHE A N 1
ATOM 938 C CA . PHE A 1 116 ? 4.558 7.786 -8.251 1.00 88.69 116 PHE A CA 1
ATOM 939 C C . PHE A 1 116 ? 4.126 7.420 -6.832 1.00 88.69 116 PHE A C 1
ATOM 941 O O . PHE A 1 116 ? 3.189 8.012 -6.300 1.00 88.69 116 PHE A O 1
ATOM 948 N N . THR A 1 117 ? 4.878 6.541 -6.168 1.00 90.06 117 THR A N 1
ATOM 949 C CA . THR A 1 117 ? 4.638 6.190 -4.763 1.00 90.06 117 THR A CA 1
ATOM 950 C C . THR A 1 117 ? 4.794 7.383 -3.829 1.00 90.06 117 THR A C 1
ATOM 952 O O . THR A 1 117 ? 3.972 7.560 -2.929 1.00 90.06 117 THR A O 1
ATOM 955 N N . ILE A 1 118 ? 5.806 8.229 -4.045 1.00 92.94 118 ILE A N 1
ATOM 956 C CA . ILE A 1 118 ? 6.032 9.430 -3.228 1.00 92.94 118 ILE A CA 1
ATOM 957 C C . ILE A 1 118 ? 4.873 10.417 -3.389 1.00 92.94 118 ILE A C 1
ATOM 959 O O . ILE A 1 118 ? 4.321 10.863 -2.386 1.00 92.94 118 ILE A O 1
ATOM 963 N N . ILE A 1 119 ? 4.477 10.724 -4.627 1.00 94.50 119 ILE A N 1
ATOM 964 C CA . ILE A 1 119 ? 3.390 11.670 -4.919 1.00 94.50 119 ILE A CA 1
ATOM 965 C C . ILE A 1 119 ? 2.066 11.158 -4.343 1.00 94.50 119 ILE A C 1
ATOM 967 O O . ILE A 1 119 ? 1.379 11.892 -3.635 1.00 94.50 119 ILE A O 1
ATOM 971 N N . PHE A 1 120 ? 1.736 9.886 -4.576 1.00 92.75 120 PHE A N 1
ATOM 972 C CA . PHE A 1 120 ? 0.523 9.269 -4.043 1.00 92.75 120 PHE A CA 1
ATOM 973 C C . PHE A 1 120 ? 0.485 9.311 -2.511 1.00 92.75 120 PHE A C 1
ATOM 975 O O . PHE A 1 120 ? -0.501 9.745 -1.918 1.00 92.75 120 PHE A O 1
ATOM 982 N N . THR A 1 121 ? 1.581 8.905 -1.863 1.00 92.12 121 THR A N 1
ATOM 983 C CA . THR A 1 121 ? 1.674 8.892 -0.397 1.00 92.12 121 THR A CA 1
ATOM 984 C C . THR A 1 121 ? 1.582 10.306 0.172 1.00 92.12 121 THR A C 1
ATOM 986 O O . THR A 1 121 ? 0.905 10.513 1.176 1.00 92.12 121 THR A O 1
ATOM 989 N N . PHE A 1 122 ? 2.194 11.294 -0.486 1.00 96.50 122 PHE A N 1
ATOM 990 C CA . PHE A 1 122 ? 2.092 12.697 -0.093 1.00 96.50 122 PHE A CA 1
ATOM 991 C C . PHE A 1 122 ? 0.643 13.196 -0.147 1.00 96.50 122 PHE A C 1
ATOM 993 O O . PHE A 1 122 ? 0.148 13.735 0.841 1.00 96.50 122 PHE A O 1
ATOM 1000 N N . CYS A 1 123 ? -0.066 12.951 -1.254 1.00 95.44 123 CYS A N 1
ATOM 1001 C CA . CYS A 1 123 ? -1.482 13.298 -1.379 1.00 95.44 123 CYS A CA 1
ATOM 1002 C C . CYS A 1 123 ? -2.349 12.588 -0.329 1.00 95.44 123 CYS A C 1
ATOM 1004 O O . CYS A 1 123 ? -3.260 13.202 0.223 1.00 95.44 123 CYS A O 1
ATOM 1006 N N . MET A 1 124 ? -2.048 11.326 -0.011 1.00 95.12 124 MET A N 1
ATOM 1007 C CA . MET A 1 124 ? -2.777 10.569 1.006 1.00 95.12 124 MET A CA 1
ATOM 1008 C C . MET A 1 124 ? -2.581 11.160 2.408 1.00 95.12 124 MET A C 1
ATOM 1010 O O . MET A 1 124 ? -3.555 11.380 3.126 1.00 95.12 124 MET A O 1
ATOM 1014 N N . ILE A 1 125 ? -1.338 11.475 2.786 1.00 96.88 125 ILE A N 1
ATOM 1015 C CA . ILE A 1 125 ? -1.022 12.118 4.071 1.00 96.88 125 ILE A CA 1
ATOM 1016 C C . ILE A 1 125 ? -1.685 13.493 4.159 1.00 96.88 125 ILE A C 1
ATOM 1018 O O . ILE A 1 125 ? -2.268 13.821 5.190 1.00 96.88 125 ILE A O 1
ATOM 1022 N N . LEU A 1 126 ? -1.640 14.276 3.078 1.00 97.75 126 LEU A N 1
ATOM 1023 C CA . LEU A 1 126 ? -2.292 15.581 3.008 1.00 97.75 126 LEU A CA 1
ATOM 1024 C C . LEU A 1 126 ? -3.806 15.440 3.226 1.00 97.75 126 LEU A C 1
ATOM 1026 O O . LEU A 1 126 ? -4.362 16.123 4.083 1.00 97.75 126 LEU A O 1
ATOM 1030 N N . GLY A 1 127 ? -4.466 14.514 2.524 1.00 96.62 127 GLY A N 1
ATOM 1031 C CA . GLY A 1 127 ? -5.901 14.259 2.679 1.00 96.62 127 GLY A CA 1
ATOM 1032 C C . GLY A 1 127 ? -6.284 13.829 4.098 1.00 96.62 127 GLY A C 1
ATOM 1033 O O . GLY A 1 127 ? -7.223 14.377 4.676 1.00 96.62 127 GLY A O 1
ATOM 1034 N N . ILE A 1 128 ? -5.519 12.909 4.694 1.00 95.94 128 ILE A N 1
ATOM 1035 C CA . ILE A 1 128 ? -5.709 12.480 6.088 1.00 95.94 128 ILE A CA 1
ATOM 1036 C C . ILE A 1 128 ? -5.517 13.661 7.045 1.00 95.94 128 ILE A C 1
ATOM 1038 O O . ILE A 1 128 ? -6.324 13.848 7.952 1.00 95.94 128 ILE A O 1
ATOM 1042 N N . SER A 1 129 ? -4.487 14.484 6.834 1.00 96.94 129 SER A N 1
ATOM 1043 C CA . SER A 1 129 ? -4.231 15.663 7.661 1.00 96.94 129 SER A CA 1
ATOM 1044 C C . SER A 1 129 ? -5.393 16.647 7.603 1.00 96.94 129 SER A C 1
ATOM 1046 O O . SER A 1 129 ? -5.833 17.110 8.649 1.00 96.94 129 SER A O 1
ATOM 1048 N N . VAL A 1 130 ? -5.920 16.943 6.411 1.00 96.88 130 VAL A N 1
ATOM 1049 C CA . VAL A 1 130 ? -7.072 17.845 6.249 1.00 96.88 130 VAL A CA 1
ATOM 1050 C C . VAL A 1 130 ? -8.307 17.274 6.942 1.00 96.88 130 VAL A C 1
ATOM 1052 O O . VAL A 1 130 ? -9.000 17.999 7.653 1.00 96.88 130 VAL A O 1
ATOM 1055 N N . PHE A 1 131 ? -8.563 15.973 6.796 1.00 94.81 131 PHE A N 1
ATOM 1056 C CA . PHE A 1 131 ? -9.675 15.306 7.472 1.00 94.81 131 PHE A CA 1
ATOM 1057 C C . PHE A 1 131 ? -9.558 15.395 9.002 1.00 94.81 131 PHE A C 1
ATOM 1059 O O . PHE A 1 131 ? -10.521 15.758 9.676 1.00 94.81 131 PHE A O 1
ATOM 1066 N N . ILE A 1 132 ? -8.367 15.146 9.556 1.00 95.25 132 ILE A N 1
ATOM 1067 C CA . ILE A 1 132 ? -8.103 15.295 10.994 1.00 95.25 132 ILE A CA 1
ATOM 1068 C C . ILE A 1 132 ? -8.278 16.755 11.427 1.00 95.25 132 ILE A C 1
ATOM 1070 O O . ILE A 1 132 ? -8.920 17.009 12.443 1.00 95.25 132 ILE A O 1
ATOM 1074 N N . SER A 1 133 ? -7.768 17.723 10.659 1.00 93.81 133 SER A N 1
ATOM 1075 C CA . SER A 1 133 ? -7.957 19.149 10.946 1.00 93.81 133 SER A CA 1
ATOM 1076 C C . SER A 1 133 ? -9.436 19.533 11.006 1.00 93.81 133 SER A C 1
ATOM 1078 O O . SER A 1 133 ? -9.823 20.284 11.898 1.00 93.81 133 SER A O 1
ATOM 1080 N N . LEU A 1 134 ? -10.273 18.992 10.115 1.00 91.94 134 LEU A N 1
ATOM 1081 C CA . LEU A 1 134 ? -11.721 19.215 10.140 1.00 91.94 134 LEU A CA 1
ATOM 1082 C C . LEU A 1 134 ? -12.383 18.600 11.379 1.00 91.94 134 LEU A C 1
ATOM 1084 O O . LEU A 1 134 ? -13.215 19.259 11.998 1.00 91.94 134 LEU A O 1
ATOM 1088 N N . LEU A 1 135 ? -11.998 17.382 11.777 1.00 91.00 135 LEU A N 1
ATOM 1089 C CA . LEU A 1 135 ? -12.507 16.747 13.000 1.00 91.00 135 LEU A CA 1
ATOM 1090 C C . LEU A 1 135 ? -12.127 17.535 14.259 1.00 91.00 135 LEU A C 1
ATOM 1092 O O . LEU A 1 135 ? -12.963 17.733 15.140 1.00 91.00 135 LEU A O 1
ATOM 1096 N N . LEU A 1 136 ? -10.881 18.012 14.337 1.00 90.88 136 LEU A N 1
ATOM 1097 C CA . LEU A 1 136 ? -10.420 18.850 15.444 1.00 90.88 136 LEU A CA 1
ATOM 1098 C C . LEU A 1 136 ? -11.173 20.179 15.463 1.00 90.88 136 LEU A C 1
ATOM 1100 O O . LEU A 1 136 ? -11.649 20.587 16.519 1.00 90.88 136 LEU A O 1
ATOM 1104 N N . LEU A 1 137 ? -11.338 20.825 14.305 1.00 90.00 137 LEU A N 1
ATOM 1105 C CA . LEU A 1 137 ? -12.115 22.057 14.197 1.00 90.00 137 LEU A CA 1
ATOM 1106 C C . LEU A 1 137 ? -13.537 21.846 14.717 1.00 90.00 137 LEU A C 1
ATOM 1108 O O . LEU A 1 137 ? -13.997 22.629 15.535 1.00 90.00 137 LEU A O 1
ATOM 1112 N N . TRP A 1 138 ? -14.204 20.770 14.306 1.00 86.06 138 TRP A N 1
ATOM 1113 C CA . TRP A 1 138 ? -15.533 20.415 14.799 1.00 86.06 138 TRP A CA 1
ATOM 1114 C C . TRP A 1 138 ? -15.568 20.226 16.319 1.00 86.06 138 TRP A C 1
ATOM 1116 O O . TRP A 1 138 ? -16.424 20.791 16.997 1.00 86.06 138 TRP A O 1
ATOM 1126 N N . SER A 1 139 ? -14.597 19.492 16.867 1.00 85.50 139 SER A N 1
ATOM 1127 C CA . SER A 1 139 ? -14.515 19.228 18.304 1.00 85.50 139 SER A CA 1
ATOM 1128 C C .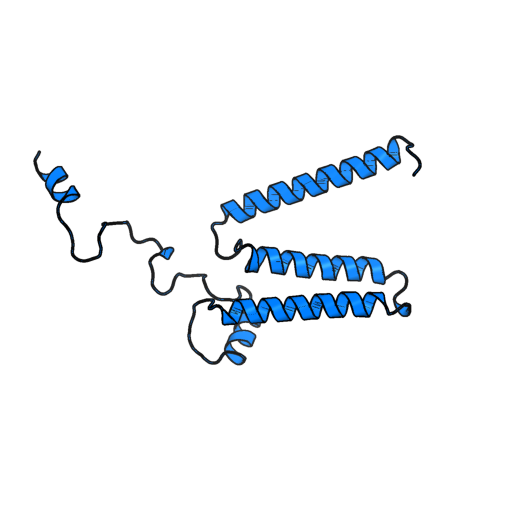 SER A 1 139 ? -14.233 20.482 19.140 1.00 85.50 139 SER A C 1
ATOM 1130 O O . SER A 1 139 ? -14.749 20.589 20.250 1.00 85.50 139 SER A O 1
ATOM 1132 N N . PHE A 1 140 ? -13.401 21.410 18.654 1.00 83.75 140 PHE A N 1
ATOM 1133 C CA . PHE A 1 140 ? -12.990 22.604 19.406 1.00 83.75 140 PHE A CA 1
ATOM 1134 C C . PHE A 1 140 ? -13.873 23.827 19.149 1.00 83.75 140 PHE A C 1
ATOM 1136 O O . PHE A 1 140 ? -14.045 24.648 20.045 1.00 83.75 140 PHE A O 1
ATOM 1143 N N . ALA A 1 141 ? -14.462 23.953 17.958 1.00 80.56 141 ALA A N 1
ATOM 1144 C CA . ALA A 1 141 ? -15.336 25.072 17.602 1.00 80.56 141 ALA A CA 1
ATOM 1145 C C . ALA A 1 141 ? -16.755 24.945 18.187 1.00 80.56 141 ALA A C 1
ATOM 1147 O O . ALA A 1 141 ? -17.598 25.800 17.929 1.00 80.56 141 ALA A O 1
ATOM 1148 N N . GLY A 1 142 ? -17.042 23.894 18.966 1.00 70.19 142 GLY A N 1
ATOM 1149 C CA . GLY A 1 142 ? -18.336 23.711 19.629 1.00 70.19 142 GLY A CA 1
ATOM 1150 C C . GLY A 1 142 ? -19.500 23.448 18.670 1.00 70.19 142 GLY A C 1
ATOM 1151 O O . GLY A 1 142 ? -20.658 23.566 19.074 1.00 70.19 142 GLY A O 1
ATOM 1152 N N . LEU A 1 143 ? -19.209 23.084 17.417 1.00 63.88 143 LEU A N 1
ATOM 1153 C CA . LEU A 1 143 ? -20.203 22.608 16.463 1.00 63.88 143 LEU A CA 1
ATOM 1154 C C . LEU A 1 143 ? -20.694 21.247 16.971 1.00 63.88 143 LEU A C 1
ATOM 1156 O O . LEU A 1 143 ? -20.012 20.232 16.838 1.00 63.88 143 LEU A O 1
ATOM 1160 N N . LYS A 1 144 ? -21.840 21.238 17.660 1.00 62.44 144 LYS A N 1
ATOM 1161 C CA . LYS A 1 144 ? -22.522 19.986 18.001 1.00 62.44 144 LYS A CA 1
ATOM 1162 C C . LYS A 1 144 ? -23.026 19.329 16.708 1.00 62.44 144 LYS A C 1
ATOM 1164 O O . LYS A 1 144 ? -23.416 20.069 15.804 1.00 62.44 144 LYS A O 1
ATOM 1169 N N . PRO A 1 145 ? -23.009 17.986 16.626 1.00 60.81 145 PRO A N 1
ATOM 1170 C CA . PRO A 1 145 ? -23.568 17.263 15.486 1.00 60.81 145 PRO A CA 1
ATOM 1171 C C . PRO A 1 145 ? -25.038 17.588 15.263 1.00 60.81 145 PRO A C 1
ATOM 1173 O O . PRO A 1 145 ? -25.757 17.773 16.274 1.00 60.81 145 PRO A O 1
#

Foldseek 3Di:
DPPPVCVVPPDDPPDPDPDDDDLVNDPARDQQALDPDPVVSVVCCVVPVDPDRHCDPVNVVVLVVVLVVLVVVLVVLVVDPVCPPVNVVVNVVSVVVSVCSCCVRVVVCRVDDVVVVVVVVVVVVVVVVVVVVVVVCCVPVVVDD

Secondary structure (DSSP, 8-state):
--HHHHHHHPPPTT-SS-PPPPGGGSSS-TT-SS-SSHHHHHHHHHH--S---S--HHHHHHHHHHHHHHHHHHHHHHH-GGGGGGHHHHHHHHHHHHHHHIIIIIS-TTTS-HHHHHHHHHHHHHHHHHHHHHHHHHHHTT---

Radius of gyration: 24.1 Å; chains: 1; bounding box: 55×50×63 Å

Sequence (145 aa):
MSNLWKILTTHKGNGWWNLPETPQSNTNPKNEGPISISWLKKLWNLLSHGGVDHAGPTFYTIVAVFLAIVTLLELWIYTVKTLGAWLNPLLFLLSALKFIGVVAFFMHLRFDHKYFTIIFTFCMILGISVFISLLLLWSFAGLKP